Protein AF-A0A7S0E8J8-F1 (afdb_monomer)

Solvent-accessible surface area (backbone atoms only — not comparable to full-atom values): 6519 Å² total; per-residue (Å²): 135,68,70,63,62,60,52,51,50,53,52,51,25,52,54,52,34,53,52,46,50,50,52,49,52,50,50,60,73,47,42,82,41,72,67,36,53,74,67,36,57,70,44,53,49,40,24,47,51,13,49,38,48,47,43,53,44,64,60,58,66,65,68,83,94,43,74,68,44,55,54,50,39,52,53,50,44,53,51,14,51,46,36,32,48,47,43,52,53,55,51,50,51,54,49,44,46,67,75,72,32,81,88,46,61,80,56,83,62,81,69,77,89,70,88,120

Structure (mmCIF, N/CA/C/O backbone):
data_AF-A0A7S0E8J8-F1
#
_entry.id   AF-A0A7S0E8J8-F1
#
loop_
_atom_site.group_PDB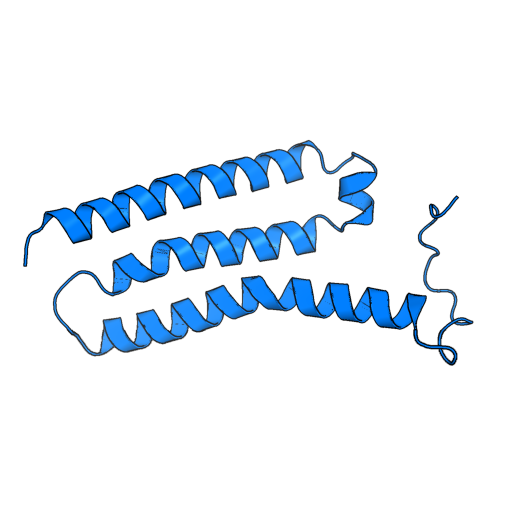
_atom_site.id
_atom_site.type_symbol
_atom_site.label_atom_id
_atom_site.label_alt_id
_atom_site.label_comp_id
_atom_site.label_asym_id
_atom_site.label_entity_id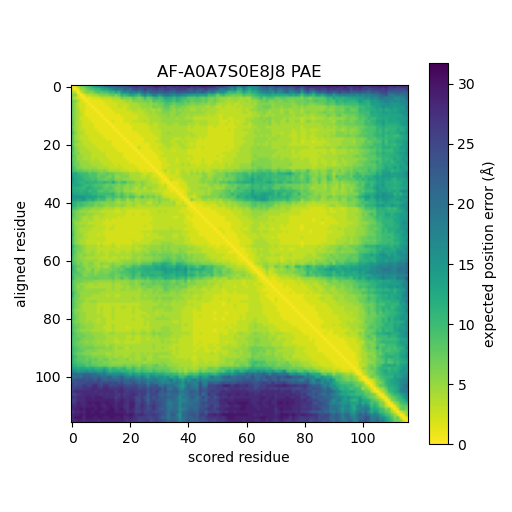
_atom_site.label_seq_id
_atom_site.pdbx_PDB_ins_code
_atom_site.Cartn_x
_atom_site.Cartn_y
_atom_site.Cartn_z
_atom_site.occupancy
_atom_site.B_iso_or_equiv
_atom_site.auth_seq_id
_atom_site.auth_comp_id
_atom_site.auth_asym_id
_atom_site.auth_atom_id
_atom_site.pdbx_PDB_model_num
ATOM 1 N N . LEU A 1 1 ? 5.608 -4.218 -29.702 1.00 52.44 1 LEU A N 1
ATOM 2 C CA . LEU A 1 1 ? 4.988 -4.213 -28.359 1.00 52.44 1 LEU A CA 1
ATOM 3 C C . LEU A 1 1 ? 4.948 -2.755 -27.931 1.00 52.44 1 LEU A C 1
ATOM 5 O O . LEU A 1 1 ? 5.962 -2.230 -27.493 1.00 52.44 1 LEU A O 1
ATOM 9 N N . ASP A 1 2 ? 3.848 -2.075 -28.231 1.00 59.84 2 ASP A N 1
ATOM 10 C CA . ASP A 1 2 ? 3.816 -0.611 -28.299 1.00 59.84 2 ASP A CA 1
ATOM 11 C C . ASP A 1 2 ? 4.041 0.036 -26.935 1.00 59.84 2 ASP A C 1
ATOM 13 O O . ASP A 1 2 ? 3.417 -0.344 -25.953 1.00 59.84 2 ASP A O 1
ATOM 17 N N . SER A 1 3 ? 4.898 1.052 -26.865 1.00 70.62 3 SER A N 1
ATOM 18 C CA . SER A 1 3 ? 5.238 1.791 -25.637 1.00 70.62 3 SER A CA 1
ATOM 19 C C . SER A 1 3 ? 4.012 2.296 -24.852 1.00 70.62 3 SER A C 1
ATOM 21 O O . SER A 1 3 ? 4.090 2.528 -23.647 1.00 70.62 3 SER A O 1
ATOM 23 N N . SER A 1 4 ? 2.864 2.423 -25.520 1.00 80.38 4 SER A N 1
ATOM 24 C CA . SER A 1 4 ? 1.583 2.884 -24.985 1.00 80.38 4 SER A CA 1
ATOM 25 C C . SER A 1 4 ? 1.077 2.084 -23.780 1.00 80.38 4 SER A C 1
ATOM 27 O O . SER A 1 4 ? 0.573 2.681 -22.832 1.00 80.38 4 SER A O 1
ATOM 29 N N . TRP A 1 5 ? 1.219 0.750 -23.758 1.00 83.38 5 TRP A N 1
ATOM 30 C CA . TRP A 1 5 ? 0.701 -0.048 -22.631 1.00 83.38 5 TRP A CA 1
ATOM 31 C C . TRP A 1 5 ? 1.497 0.205 -21.343 1.00 83.38 5 TRP A C 1
ATOM 33 O O . TRP A 1 5 ? 0.915 0.292 -20.263 1.00 83.38 5 TRP A O 1
ATOM 43 N N . ALA A 1 6 ? 2.815 0.382 -21.462 1.00 83.38 6 ALA A N 1
ATOM 44 C CA . ALA A 1 6 ? 3.693 0.666 -20.334 1.00 83.38 6 ALA A CA 1
ATOM 45 C C . ALA A 1 6 ? 3.401 2.052 -19.747 1.00 83.38 6 ALA A C 1
ATOM 47 O O . ALA A 1 6 ? 3.282 2.197 -18.532 1.00 83.38 6 ALA A O 1
ATOM 48 N N . VAL A 1 7 ? 3.215 3.055 -20.611 1.00 86.00 7 VAL A N 1
ATOM 49 C CA . VAL A 1 7 ? 2.839 4.412 -20.190 1.00 86.00 7 VAL A CA 1
ATOM 50 C C . VAL A 1 7 ? 1.486 4.400 -19.474 1.00 86.00 7 VAL A C 1
ATOM 52 O O . VAL A 1 7 ? 1.374 4.958 -18.385 1.00 86.00 7 VAL A O 1
ATOM 55 N N . ASN A 1 8 ? 0.487 3.698 -20.016 1.00 88.94 8 ASN A N 1
ATOM 56 C CA . ASN A 1 8 ? -0.835 3.593 -19.393 1.00 88.94 8 ASN A CA 1
ATOM 57 C C . ASN A 1 8 ? -0.779 2.950 -17.999 1.00 88.94 8 ASN A C 1
ATOM 59 O O . ASN A 1 8 ? -1.461 3.419 -17.089 1.00 88.94 8 ASN A O 1
ATOM 63 N N . LEU A 1 9 ? 0.052 1.921 -17.804 1.00 87.44 9 LEU A N 1
ATOM 64 C CA . LEU A 1 9 ? 0.241 1.294 -16.491 1.00 87.44 9 LEU A CA 1
ATOM 65 C C . LEU A 1 9 ? 0.862 2.252 -15.472 1.00 87.44 9 LEU A C 1
ATOM 67 O O . LEU A 1 9 ? 0.395 2.315 -14.336 1.00 87.44 9 LEU A O 1
ATOM 71 N N . VAL A 1 10 ? 1.888 3.009 -15.869 1.00 88.75 10 VAL A N 1
ATOM 72 C CA . VAL A 1 10 ? 2.539 3.983 -14.979 1.00 88.75 10 VAL A CA 1
ATOM 73 C C . VAL A 1 10 ? 1.569 5.099 -14.599 1.00 88.75 10 VAL A C 1
ATOM 75 O O . VAL A 1 10 ? 1.476 5.457 -13.426 1.00 88.75 10 VAL A O 1
ATOM 78 N N . VAL A 1 11 ? 0.807 5.614 -15.568 1.00 90.94 11 VAL A N 1
ATOM 79 C CA . VAL A 1 11 ? -0.197 6.659 -15.326 1.00 90.94 11 VAL A CA 1
ATOM 80 C C . VAL A 1 11 ? -1.302 6.144 -14.403 1.00 90.94 11 VAL A C 1
ATOM 82 O O . VAL A 1 11 ? -1.615 6.798 -13.410 1.00 90.94 11 VAL A O 1
ATOM 85 N N . ALA A 1 12 ? -1.853 4.956 -14.666 1.00 90.75 12 ALA A N 1
ATOM 86 C CA . ALA A 1 12 ? -2.879 4.357 -13.816 1.00 90.75 12 ALA A CA 1
ATOM 87 C C . ALA A 1 12 ? -2.372 4.128 -12.381 1.00 90.75 12 ALA A C 1
ATOM 89 O O . ALA A 1 12 ? -3.054 4.494 -11.423 1.00 90.75 12 ALA A O 1
ATOM 90 N N . GLY A 1 13 ? -1.154 3.597 -12.225 1.00 91.00 13 GLY A N 1
ATOM 91 C CA . GLY A 1 13 ? -0.514 3.411 -10.921 1.00 91.00 13 GLY A CA 1
ATOM 92 C C . GLY A 1 13 ? -0.328 4.728 -10.163 1.00 91.00 13 GLY A C 1
ATOM 93 O O . GLY A 1 13 ? -0.668 4.812 -8.985 1.00 91.00 13 GLY A O 1
ATOM 94 N N . ALA A 1 14 ? 0.125 5.789 -10.839 1.00 90.69 14 ALA A N 1
ATOM 95 C CA . ALA A 1 14 ? 0.302 7.108 -10.230 1.00 90.69 14 ALA A CA 1
ATOM 96 C C . ALA A 1 14 ? -1.031 7.740 -9.783 1.00 90.69 14 ALA A C 1
ATOM 98 O O . ALA A 1 14 ? -1.116 8.329 -8.701 1.00 90.69 14 ALA A O 1
ATOM 99 N N . VAL A 1 15 ? -2.096 7.588 -10.576 1.00 94.38 15 VAL A N 1
ATOM 100 C CA . VAL A 1 15 ? -3.437 8.089 -10.230 1.00 94.38 15 VAL A CA 1
ATOM 101 C C . VAL A 1 15 ? -4.006 7.340 -9.019 1.00 94.38 15 VAL A C 1
ATOM 103 O O . VAL A 1 15 ? -4.536 7.954 -8.093 1.00 94.38 15 VAL A O 1
ATOM 106 N N . LEU A 1 16 ? -3.847 6.016 -8.969 1.00 93.69 16 LEU A N 1
ATOM 107 C CA . LEU A 1 16 ? -4.294 5.215 -7.827 1.00 93.69 16 LEU A CA 1
ATOM 108 C C . LEU A 1 16 ? -3.498 5.535 -6.556 1.00 93.69 16 LEU A C 1
ATOM 110 O O . LEU A 1 16 ? -4.094 5.748 -5.496 1.00 93.69 16 LEU A O 1
ATOM 114 N N . ALA A 1 17 ? -2.174 5.654 -6.668 1.00 93.19 17 ALA A N 1
ATOM 115 C CA . ALA A 1 17 ? -1.310 5.996 -5.546 1.00 93.19 17 ALA A CA 1
ATOM 116 C C . ALA A 1 17 ? -1.648 7.383 -4.976 1.00 93.19 17 ALA A C 1
ATOM 118 O O . ALA A 1 17 ? -1.769 7.533 -3.760 1.00 93.19 17 ALA A O 1
ATOM 119 N N . THR A 1 18 ? -1.880 8.390 -5.827 1.00 93.94 18 THR A N 1
ATOM 120 C CA . THR A 1 18 ? -2.266 9.741 -5.374 1.00 93.94 18 THR A CA 1
ATOM 121 C C . THR A 1 18 ? -3.635 9.753 -4.693 1.00 93.94 18 THR A C 1
ATOM 123 O O . THR A 1 18 ? -3.783 10.369 -3.635 1.00 93.94 18 THR A O 1
ATOM 126 N N . CYS A 1 19 ? -4.613 9.004 -5.210 1.00 95.69 19 CYS A N 1
ATOM 127 C CA . CYS A 1 19 ? -5.913 8.834 -4.560 1.00 95.69 19 CYS A CA 1
ATOM 128 C C . CYS A 1 19 ? -5.780 8.189 -3.165 1.00 95.69 19 CYS A C 1
ATOM 130 O O . CYS A 1 19 ? -6.339 8.688 -2.184 1.00 95.69 19 CYS A O 1
ATOM 132 N N . LYS A 1 20 ? -4.970 7.129 -3.038 1.00 94.50 20 LYS A N 1
ATOM 133 C CA . LYS A 1 20 ? -4.695 6.455 -1.756 1.00 94.50 20 LYS A CA 1
ATOM 134 C C . LYS A 1 20 ? -3.959 7.351 -0.760 1.00 94.50 20 LYS A C 1
ATOM 136 O O . LYS A 1 20 ? -4.291 7.332 0.424 1.00 94.50 20 LYS A O 1
ATOM 141 N N . VAL A 1 21 ? -3.010 8.172 -1.214 1.00 94.81 21 VAL A N 1
ATOM 142 C CA . VAL A 1 21 ? -2.355 9.184 -0.366 1.00 94.81 21 VAL A CA 1
ATOM 143 C C . VAL A 1 21 ? -3.377 10.204 0.137 1.00 94.81 21 VAL A C 1
ATOM 145 O O . VAL A 1 21 ? -3.384 10.517 1.327 1.00 94.81 21 VAL A O 1
ATOM 148 N N . GLY A 1 22 ? -4.296 10.659 -0.720 1.00 94.44 22 GLY A N 1
ATOM 149 C CA . GLY A 1 22 ? -5.406 11.526 -0.317 1.00 94.44 22 GLY A CA 1
ATOM 150 C C . GLY A 1 22 ? -6.283 10.894 0.769 1.00 94.44 22 GLY A C 1
ATOM 151 O O . GLY A 1 22 ? -6.569 11.532 1.783 1.00 94.44 22 GLY A O 1
ATOM 152 N N . LEU A 1 23 ? -6.637 9.614 0.616 1.00 92.56 23 LEU A N 1
ATOM 153 C CA . LEU A 1 23 ? -7.378 8.855 1.631 1.00 92.56 23 LEU A CA 1
ATOM 154 C C . LEU A 1 23 ? -6.601 8.723 2.947 1.00 92.56 23 LEU A C 1
ATOM 156 O O . LEU A 1 23 ? -7.193 8.851 4.020 1.00 92.56 23 LEU A O 1
ATOM 160 N N . LEU A 1 24 ? -5.285 8.508 2.884 1.00 92.88 24 LEU A N 1
ATOM 161 C CA . LEU A 1 24 ? -4.431 8.431 4.067 1.00 92.88 24 LEU A CA 1
ATOM 162 C C . LEU A 1 24 ? -4.411 9.764 4.823 1.00 92.88 24 LEU A C 1
ATOM 164 O O . LEU A 1 24 ? -4.630 9.791 6.034 1.00 92.88 24 LEU A O 1
ATOM 168 N N . VAL A 1 25 ? -4.203 10.874 4.110 1.00 93.50 25 VAL A N 1
ATOM 169 C CA . VAL A 1 25 ? -4.233 12.225 4.690 1.00 93.50 25 VAL A CA 1
ATOM 170 C C . VAL A 1 25 ? -5.603 12.502 5.302 1.00 93.50 25 VAL A C 1
ATOM 172 O O . VAL A 1 25 ? -5.686 12.927 6.455 1.00 93.50 25 VAL A O 1
ATOM 175 N N . HIS A 1 26 ? -6.681 12.188 4.583 1.00 92.38 26 HIS A N 1
ATOM 176 C CA . HIS A 1 26 ? -8.042 12.358 5.079 1.00 92.38 26 HIS A CA 1
ATOM 177 C C . HIS A 1 26 ? -8.290 11.565 6.372 1.00 92.38 26 HIS A C 1
ATOM 179 O O . HIS A 1 26 ? -8.843 12.112 7.331 1.00 92.38 26 HIS A O 1
ATOM 185 N N . ALA A 1 27 ? -7.839 10.307 6.431 1.00 89.06 27 ALA A N 1
ATOM 186 C CA . ALA A 1 27 ? -7.953 9.453 7.612 1.00 89.06 27 ALA A CA 1
ATOM 187 C C . ALA A 1 27 ? -7.143 9.987 8.808 1.00 89.06 27 ALA A C 1
ATOM 189 O O . ALA A 1 27 ? -7.593 9.887 9.951 1.00 89.06 27 ALA A O 1
ATOM 190 N N . ILE A 1 28 ? -5.973 10.588 8.564 1.00 89.44 28 ILE A N 1
ATOM 191 C CA . ILE A 1 28 ? -5.137 11.189 9.612 1.00 89.44 28 ILE A CA 1
ATOM 192 C C . ILE A 1 28 ? -5.758 12.490 10.138 1.00 89.44 28 ILE A C 1
ATOM 194 O O . ILE A 1 28 ? -5.803 12.691 11.353 1.00 89.44 28 ILE A O 1
ATOM 198 N N . VAL A 1 29 ? -6.273 13.355 9.260 1.00 92.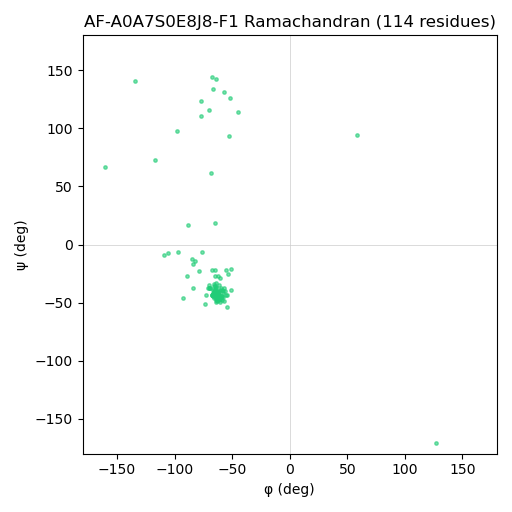44 29 VAL A N 1
ATOM 199 C CA . VAL A 1 29 ? -6.929 14.616 9.651 1.00 92.44 29 VAL A CA 1
ATOM 200 C C . VAL A 1 29 ? -8.195 14.333 10.464 1.00 92.44 29 VAL A C 1
ATOM 202 O O . VAL A 1 29 ? -8.376 14.878 11.554 1.00 92.44 29 VAL A O 1
ATOM 205 N N . HIS A 1 30 ? -9.024 13.395 10.003 1.00 91.38 30 HIS A N 1
ATOM 206 C CA . HIS A 1 30 ? -10.279 13.023 10.659 1.00 91.38 30 HIS A CA 1
ATOM 207 C C . HIS A 1 30 ? -10.119 11.922 11.715 1.00 91.38 30 HIS A C 1
ATOM 209 O O . HIS A 1 30 ? -11.113 11.357 12.174 1.00 91.38 30 HIS A O 1
ATOM 215 N N . ARG A 1 31 ? -8.892 11.654 12.188 1.00 84.31 31 ARG A N 1
ATOM 216 C CA . ARG A 1 31 ? -8.598 10.608 13.189 1.00 84.31 31 ARG A CA 1
ATOM 217 C C . ARG A 1 31 ? -9.399 10.725 14.489 1.00 84.31 31 ARG A C 1
ATOM 219 O O . ARG A 1 31 ? -9.516 9.753 15.228 1.00 84.31 31 ARG A O 1
ATOM 226 N N . LYS A 1 32 ? -9.905 11.925 14.799 1.00 85.06 32 LYS A N 1
ATOM 227 C CA . LYS A 1 32 ? -10.711 12.209 15.995 1.00 85.06 32 LYS A CA 1
ATOM 228 C C . LYS A 1 32 ? -12.189 11.850 15.830 1.00 85.06 32 LYS A C 1
ATOM 230 O O . LYS A 1 32 ? -12.891 11.791 16.833 1.00 85.06 32 LYS A O 1
ATOM 235 N 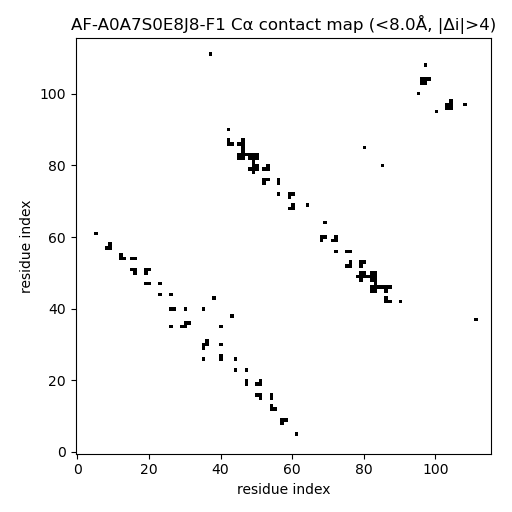N . ALA A 1 33 ? -12.671 11.614 14.608 1.00 85.94 33 ALA A N 1
ATOM 236 C CA . ALA A 1 33 ? -14.063 11.241 14.410 1.00 85.94 33 ALA A CA 1
ATOM 237 C C . ALA A 1 33 ? -14.322 9.842 15.004 1.00 85.94 33 ALA A C 1
ATOM 239 O O . ALA A 1 33 ? -13.467 8.953 14.893 1.00 85.94 33 ALA A O 1
ATOM 240 N N . PRO A 1 34 ? -15.507 9.605 15.594 1.00 79.81 34 PRO A N 1
ATOM 241 C CA . PRO A 1 34 ? -15.802 8.367 16.315 1.00 79.81 34 PRO A CA 1
ATOM 242 C C . PRO A 1 34 ? -15.695 7.124 15.422 1.00 79.81 34 PRO A C 1
ATOM 244 O O . PRO A 1 34 ? -15.336 6.050 15.898 1.00 79.81 34 PRO A O 1
ATOM 247 N N . ILE A 1 35 ? -15.948 7.265 14.118 1.00 81.44 35 ILE A N 1
ATOM 248 C CA . ILE A 1 35 ? -15.817 6.184 13.132 1.00 81.44 35 ILE A CA 1
ATOM 249 C C . ILE A 1 35 ? -14.353 5.728 13.01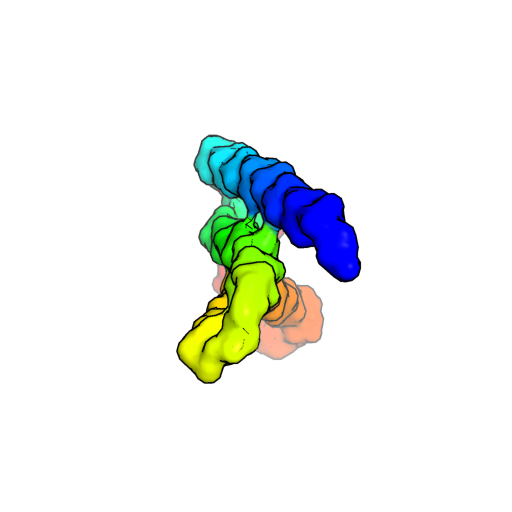5 1.00 81.44 35 ILE A C 1
ATOM 251 O O . ILE A 1 35 ? -14.063 4.537 13.133 1.00 81.44 35 ILE A O 1
ATOM 255 N N . TYR A 1 36 ? -13.418 6.668 12.848 1.00 80.62 36 TYR A N 1
ATOM 256 C CA . TYR A 1 36 ? -11.991 6.375 12.672 1.00 80.62 36 TYR A CA 1
ATOM 257 C C . TYR A 1 36 ? -11.336 5.847 13.952 1.00 80.62 36 TYR A C 1
ATOM 259 O O . TYR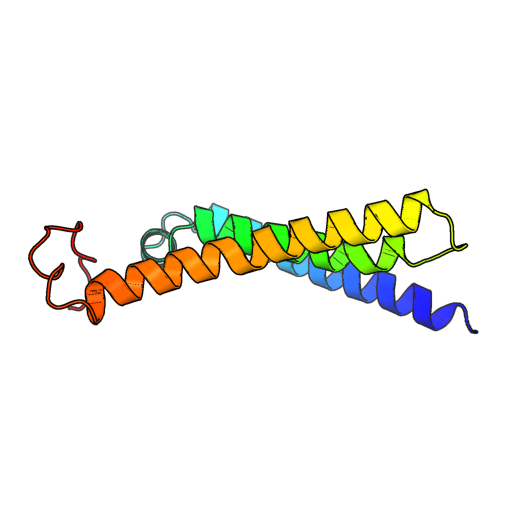 A 1 36 ? -10.491 4.952 13.889 1.00 80.62 36 TYR A O 1
ATOM 267 N N . GLN A 1 37 ? -11.765 6.332 15.121 1.00 79.12 37 GLN A N 1
ATOM 268 C CA . GLN A 1 37 ? -11.295 5.804 16.403 1.00 79.12 37 GLN A CA 1
ATOM 269 C C . GLN A 1 37 ? -11.718 4.345 16.613 1.00 79.12 37 GLN A C 1
ATOM 271 O O . GLN A 1 37 ? -10.888 3.519 16.991 1.00 79.12 37 GLN A O 1
ATOM 276 N N . LYS A 1 38 ? -12.974 3.997 16.297 1.00 73.19 38 LYS A N 1
ATOM 277 C CA . LYS A 1 38 ? -13.468 2.609 16.382 1.00 73.19 38 LYS A CA 1
ATOM 278 C C . LYS A 1 38 ? -12.786 1.692 15.372 1.00 73.19 38 LYS A C 1
ATOM 280 O O . LYS A 1 38 ? -12.468 0.549 15.686 1.00 73.19 38 LYS A O 1
ATOM 285 N N . ALA A 1 39 ? -12.552 2.190 14.161 1.00 71.88 39 ALA A N 1
ATOM 286 C CA . ALA A 1 39 ? -11.964 1.408 13.082 1.00 71.88 39 ALA A CA 1
ATOM 287 C C . ALA A 1 39 ? -10.447 1.189 13.221 1.00 71.88 39 ALA A C 1
ATOM 289 O O . ALA A 1 39 ? -9.911 0.400 12.437 1.00 71.88 39 ALA A O 1
ATOM 290 N N . GLN A 1 40 ? -9.810 1.828 14.216 1.00 81.94 40 GLN A N 1
ATOM 291 C CA . GLN A 1 40 ? -8.371 1.849 14.490 1.00 81.94 40 GLN A CA 1
ATOM 292 C C . GLN A 1 40 ? -7.561 2.389 13.308 1.00 81.94 40 GLN A C 1
ATOM 294 O O . GLN A 1 40 ? -7.159 1.650 12.408 1.00 81.94 40 GLN A O 1
ATOM 299 N N . VAL A 1 41 ? -7.274 3.692 13.355 1.00 82.88 41 VAL A N 1
ATOM 300 C CA . VAL A 1 41 ? -6.555 4.425 12.299 1.00 82.88 41 VAL A CA 1
ATOM 301 C C . VAL A 1 41 ? -5.247 3.741 11.894 1.00 82.88 41 VAL A C 1
ATOM 303 O O . VAL A 1 41 ? -4.977 3.642 10.705 1.00 82.88 41 VAL A O 1
ATOM 306 N N . SER A 1 42 ? -4.485 3.175 12.836 1.00 85.19 42 SER A N 1
ATOM 307 C CA . SER A 1 42 ? -3.224 2.486 12.530 1.00 85.19 42 SER A CA 1
ATOM 308 C C . SER A 1 42 ? -3.391 1.318 11.549 1.00 85.19 42 SER A C 1
ATOM 310 O O . SER A 1 42 ? -2.587 1.181 10.632 1.00 85.19 42 SER A O 1
ATOM 312 N N . PHE A 1 43 ? -4.445 0.501 11.683 1.00 88.62 43 PHE A N 1
ATOM 313 C CA . PHE A 1 43 ? -4.681 -0.628 10.771 1.00 88.62 43 PHE A CA 1
ATOM 314 C C . PHE A 1 43 ? -5.086 -0.162 9.369 1.00 88.62 43 PHE A C 1
ATOM 316 O O . PHE A 1 43 ? -4.648 -0.743 8.375 1.00 88.62 43 PHE A O 1
ATOM 323 N N . ILE A 1 44 ? -5.876 0.912 9.286 1.00 89.75 44 ILE A N 1
ATOM 324 C CA . ILE A 1 44 ? -6.231 1.545 8.010 1.00 89.75 44 ILE A 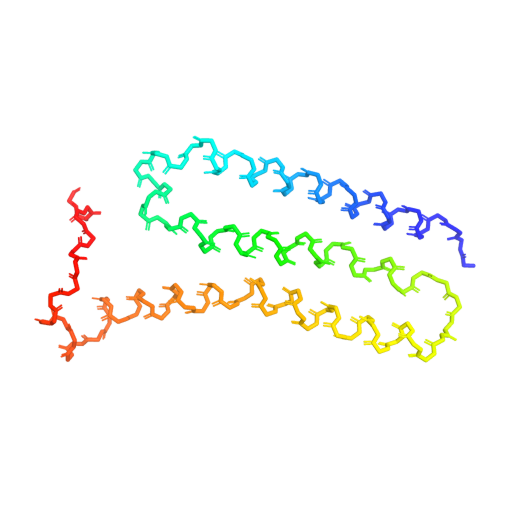CA 1
ATOM 325 C C . ILE A 1 44 ? -4.971 2.100 7.339 1.00 89.75 44 ILE A C 1
ATOM 327 O O . ILE A 1 44 ? -4.749 1.837 6.161 1.00 89.75 44 ILE A O 1
ATOM 331 N N . SER A 1 45 ? -4.108 2.789 8.090 1.00 90.50 45 SER A N 1
ATOM 332 C CA . SER A 1 45 ? -2.860 3.344 7.562 1.00 90.50 45 SER A CA 1
ATOM 333 C C . SER A 1 45 ? -1.936 2.268 6.990 1.00 90.50 45 SER A C 1
ATOM 335 O O . SER A 1 45 ? -1.437 2.441 5.883 1.00 90.50 45 SER A O 1
ATOM 337 N N . PHE A 1 46 ? -1.746 1.136 7.681 1.00 92.62 46 PHE A N 1
ATOM 338 C CA . PHE A 1 46 ? -0.934 0.026 7.160 1.00 92.62 46 PHE A CA 1
ATOM 339 C C . PHE A 1 46 ? -1.518 -0.588 5.884 1.00 92.62 46 PHE A C 1
ATOM 341 O O . PHE A 1 46 ? -0.779 -0.839 4.935 1.00 92.62 46 PHE A O 1
ATOM 348 N N . THR A 1 47 ? -2.841 -0.752 5.834 1.00 93.31 47 THR A N 1
ATOM 349 C CA . THR A 1 47 ? -3.533 -1.281 4.650 1.00 93.31 47 THR A CA 1
ATOM 350 C C . THR A 1 47 ? -3.340 -0.358 3.445 1.00 93.31 47 THR A C 1
ATOM 352 O O . THR A 1 47 ? -3.009 -0.814 2.351 1.00 93.31 47 THR A O 1
ATOM 355 N N . ILE A 1 48 ? -3.513 0.954 3.646 1.00 93.69 48 ILE A N 1
ATOM 356 C CA . ILE A 1 48 ? -3.337 1.953 2.588 1.00 93.69 48 ILE A CA 1
ATOM 357 C C . ILE A 1 48 ? -1.873 2.007 2.135 1.00 93.69 48 ILE A C 1
ATOM 359 O O . ILE A 1 48 ? -1.621 2.049 0.934 1.00 93.69 48 ILE A O 1
ATOM 363 N N . LEU A 1 49 ? -0.911 1.936 3.061 1.00 93.75 49 LEU A N 1
ATOM 364 C CA . LEU A 1 49 ? 0.519 1.884 2.737 1.00 93.75 49 LEU A CA 1
ATOM 365 C C . LEU A 1 49 ? 0.876 0.655 1.894 1.00 93.75 49 LEU A C 1
ATOM 367 O O . LEU A 1 49 ? 1.523 0.804 0.859 1.00 93.75 49 LEU A O 1
ATOM 371 N N . GLY A 1 50 ? 0.406 -0.537 2.275 1.00 93.94 50 GLY A N 1
ATOM 372 C CA . GLY A 1 50 ? 0.580 -1.748 1.464 1.00 93.94 50 GLY A CA 1
ATOM 373 C C . GLY A 1 50 ? -0.050 -1.609 0.076 1.00 93.94 50 GLY A C 1
ATOM 374 O O . GLY A 1 50 ? 0.532 -2.030 -0.922 1.00 93.94 50 GLY A O 1
ATOM 375 N N . GLY A 1 51 ? -1.198 -0.932 -0.004 1.00 92.94 51 GLY A N 1
ATOM 376 C CA . GLY A 1 51 ? -1.875 -0.629 -1.261 1.00 92.94 51 GLY A CA 1
ATOM 377 C C . GLY A 1 51 ? -1.088 0.317 -2.162 1.00 92.94 51 GLY A C 1
ATOM 378 O O . GLY A 1 51 ? -1.066 0.089 -3.366 1.00 92.94 51 GLY A O 1
ATOM 379 N N . ILE A 1 52 ? -0.446 1.342 -1.601 1.00 93.81 52 ILE A N 1
ATOM 380 C CA . ILE A 1 52 ? 0.434 2.250 -2.348 1.00 93.81 52 ILE A CA 1
ATOM 381 C C . ILE A 1 52 ? 1.654 1.473 -2.850 1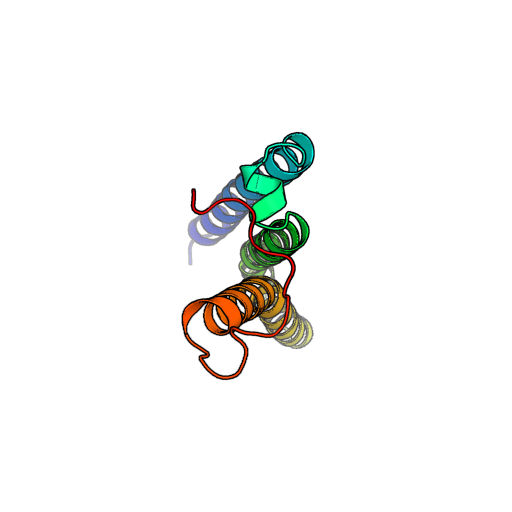.00 93.81 52 ILE A C 1
ATOM 383 O O . ILE A 1 52 ? 1.987 1.557 -4.025 1.00 93.81 52 ILE A O 1
ATOM 387 N N . MET A 1 53 ? 2.288 0.661 -1.998 1.00 93.69 53 MET A N 1
ATOM 388 C CA . MET A 1 53 ? 3.427 -0.168 -2.410 1.00 93.69 53 MET A CA 1
ATOM 389 C C . MET A 1 53 ? 3.066 -1.120 -3.559 1.00 93.69 53 MET A C 1
ATOM 391 O O . MET A 1 53 ? 3.858 -1.274 -4.488 1.00 93.69 53 MET A O 1
ATOM 395 N N . ALA A 1 54 ? 1.873 -1.719 -3.532 1.00 92.81 54 ALA A N 1
ATOM 396 C CA . ALA A 1 54 ? 1.396 -2.595 -4.598 1.00 92.81 54 ALA A CA 1
ATOM 397 C C . ALA A 1 54 ? 1.212 -1.856 -5.937 1.00 92.81 54 ALA A C 1
ATOM 399 O O . ALA A 1 54 ? 1.552 -2.416 -6.978 1.00 92.81 54 ALA A O 1
ATOM 400 N N . ASP A 1 55 ? 0.760 -0.596 -5.923 1.00 91.19 55 ASP A N 1
ATOM 401 C CA . ASP A 1 55 ? 0.592 0.207 -7.146 1.00 91.19 55 ASP A CA 1
ATOM 402 C C . ASP A 1 55 ? 1.930 0.498 -7.848 1.00 91.19 55 ASP A C 1
ATOM 404 O O . ASP A 1 55 ? 1.965 0.655 -9.068 1.00 91.19 55 ASP A O 1
ATOM 408 N N . PHE A 1 56 ? 3.044 0.52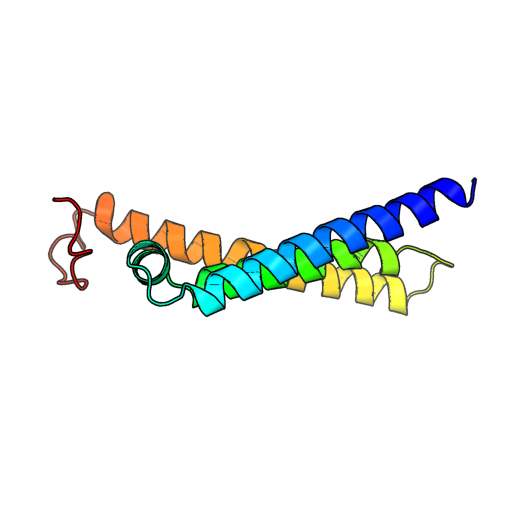9 -7.103 1.00 88.56 56 PHE A N 1
ATOM 409 C CA . PHE A 1 56 ? 4.393 0.704 -7.659 1.00 88.56 56 PHE A CA 1
ATOM 410 C C . PHE A 1 56 ? 5.040 -0.607 -8.138 1.00 88.56 56 PHE A C 1
ATOM 412 O O . PHE A 1 56 ? 6.043 -0.567 -8.852 1.00 88.56 56 PHE A O 1
ATOM 419 N N . ALA A 1 57 ? 4.483 -1.776 -7.803 1.00 89.19 57 ALA A N 1
ATOM 420 C CA . ALA A 1 57 ? 5.059 -3.067 -8.185 1.00 89.19 57 ALA A CA 1
ATOM 421 C C . ALA A 1 57 ? 5.212 -3.270 -9.713 1.00 89.19 57 ALA A C 1
ATOM 423 O O . ALA A 1 57 ? 6.252 -3.788 -10.129 1.00 89.19 57 ALA A O 1
ATOM 424 N N . PRO A 1 58 ? 4.270 -2.835 -10.580 1.00 86.31 58 PRO A N 1
ATOM 425 C CA . PRO A 1 58 ? 4.404 -2.978 -12.032 1.00 86.31 58 PRO A CA 1
ATOM 426 C C . PRO A 1 58 ? 5.603 -2.232 -12.626 1.00 86.31 58 PRO A C 1
ATOM 428 O O . PRO A 1 58 ? 6.152 -2.668 -13.634 1.00 86.31 58 PRO A O 1
ATOM 431 N N . ILE A 1 59 ? 6.062 -1.145 -11.996 1.00 86.31 59 ILE A N 1
ATOM 432 C CA . ILE A 1 59 ? 7.218 -0.371 -12.479 1.00 86.31 59 ILE A CA 1
ATOM 433 C C . ILE A 1 59 ? 8.491 -1.220 -12.449 1.00 86.31 59 ILE A C 1
ATOM 435 O O . ILE A 1 59 ? 9.330 -1.117 -13.339 1.00 86.31 59 ILE A O 1
ATOM 439 N N . LEU A 1 60 ? 8.611 -2.128 -11.480 1.00 85.62 60 LEU A N 1
ATOM 440 C CA . LEU A 1 60 ? 9.756 -3.030 -11.369 1.00 85.62 60 LEU A CA 1
ATOM 441 C C . LEU A 1 60 ? 9.817 -4.052 -12.513 1.00 85.62 60 LEU A C 1
ATOM 443 O O . LEU A 1 60 ? 10.902 -4.546 -12.834 1.00 85.62 60 LEU A O 1
ATOM 447 N N . LEU A 1 61 ? 8.685 -4.328 -13.168 1.00 84.75 61 LEU A N 1
ATOM 448 C CA . LEU A 1 61 ? 8.591 -5.190 -14.348 1.00 84.75 61 LEU A CA 1
ATOM 449 C C . LEU A 1 61 ? 8.902 -4.443 -15.656 1.00 84.75 61 LEU A C 1
ATOM 451 O O . LEU A 1 61 ? 9.230 -5.085 -16.651 1.00 84.75 61 LEU A O 1
ATOM 455 N N . LEU A 1 62 ? 8.880 -3.105 -15.670 1.00 84.25 62 LEU A N 1
ATOM 456 C CA . LEU A 1 62 ? 9.175 -2.312 -16.867 1.00 84.25 62 LEU A CA 1
ATOM 457 C C . LEU A 1 62 ? 10.684 -2.257 -17.140 1.00 84.25 62 LEU A C 1
ATOM 459 O O . LEU A 1 62 ? 11.447 -1.654 -16.392 1.00 84.25 62 LEU A O 1
ATOM 463 N N . GLY A 1 63 ? 11.128 -2.910 -18.217 1.00 82.44 63 GLY A N 1
ATOM 464 C CA . GLY A 1 63 ? 12.515 -2.878 -18.698 1.00 82.44 63 GLY A CA 1
ATOM 465 C C . GLY A 1 63 ? 13.132 -4.271 -18.889 1.00 82.44 63 GLY A C 1
ATOM 466 O O . GLY A 1 63 ? 12.429 -5.271 -18.761 1.00 82.44 63 GLY A O 1
ATOM 467 N N . PRO A 1 64 ? 14.448 -4.370 -19.150 1.00 83.25 64 PRO A N 1
ATOM 468 C CA . PRO A 1 64 ? 15.117 -5.641 -19.445 1.00 83.25 64 PRO A CA 1
ATOM 469 C C . PRO A 1 64 ? 15.080 -6.610 -18.258 1.00 83.25 64 PRO A C 1
ATOM 471 O O . PRO A 1 64 ? 15.205 -6.194 -17.105 1.00 83.25 64 PRO A O 1
ATOM 474 N N . VAL A 1 65 ? 14.922 -7.904 -18.529 1.00 85.62 65 VAL A N 1
ATOM 475 C CA . VAL A 1 65 ? 14.896 -8.936 -17.485 1.00 85.62 65 VAL A CA 1
ATOM 476 C C . VAL A 1 65 ? 16.297 -9.079 -16.891 1.00 85.62 65 VAL A C 1
ATOM 478 O O . VAL A 1 65 ? 17.238 -9.462 -17.579 1.00 85.62 65 VAL A O 1
ATOM 481 N N . VAL A 1 66 ? 16.434 -8.750 -15.608 1.00 90.62 66 VAL A N 1
ATOM 482 C CA . VAL A 1 66 ? 17.688 -8.844 -14.850 1.00 90.62 66 VAL A CA 1
ATOM 483 C C . VAL A 1 66 ? 17.408 -9.498 -13.501 1.00 90.62 66 VAL A C 1
ATOM 485 O O . VAL A 1 66 ? 16.384 -9.225 -12.871 1.00 90.62 66 VAL A O 1
ATOM 488 N N . THR A 1 67 ? 18.322 -10.353 -13.044 1.00 90.38 67 THR A N 1
ATOM 489 C CA . THR A 1 67 ? 18.158 -11.193 -11.842 1.00 90.38 67 THR A CA 1
ATOM 490 C C . THR A 1 67 ? 17.808 -10.383 -10.593 1.00 90.38 67 THR A C 1
ATOM 492 O O . THR A 1 67 ? 16.884 -10.734 -9.859 1.00 90.38 67 THR A O 1
ATOM 495 N N . TRP A 1 68 ? 18.475 -9.244 -10.389 1.00 89.06 68 TRP A N 1
ATOM 496 C CA . TRP A 1 68 ? 18.218 -8.377 -9.239 1.00 89.06 68 TRP A CA 1
ATOM 497 C C . TRP A 1 68 ? 16.813 -7.753 -9.263 1.00 89.06 68 TRP A C 1
ATOM 499 O O . TRP A 1 68 ? 16.183 -7.652 -8.212 1.00 89.06 68 TRP A O 1
ATOM 509 N N . ARG A 1 69 ? 16.272 -7.397 -10.441 1.00 87.38 69 ARG A N 1
ATOM 510 C CA . ARG A 1 69 ? 14.901 -6.860 -10.561 1.00 87.38 69 ARG A CA 1
ATOM 511 C C . ARG A 1 69 ? 13.855 -7.927 -10.303 1.00 87.38 69 ARG A C 1
ATOM 513 O O . ARG A 1 69 ? 12.858 -7.627 -9.660 1.00 87.38 69 ARG A O 1
ATOM 520 N N . CYS A 1 70 ? 14.087 -9.164 -10.740 1.00 88.12 70 CYS A N 1
ATOM 521 C CA . CYS A 1 70 ? 13.182 -10.278 -10.453 1.00 88.12 70 CYS A CA 1
ATOM 522 C C . CYS A 1 70 ? 13.072 -10.539 -8.944 1.00 88.12 70 CYS A C 1
ATOM 524 O O . CYS A 1 70 ? 11.968 -10.677 -8.419 1.00 88.12 70 CYS A O 1
ATOM 526 N N . HIS A 1 71 ? 14.206 -10.544 -8.236 1.00 91.50 71 HIS A N 1
ATOM 527 C CA . HIS A 1 71 ? 14.223 -10.735 -6.783 1.00 91.50 71 HIS A CA 1
ATOM 528 C C . HIS A 1 71 ? 13.569 -9.558 -6.054 1.00 91.50 71 HIS A C 1
ATOM 530 O O . HIS A 1 71 ? 12.803 -9.765 -5.115 1.00 91.50 71 HIS A O 1
ATOM 536 N N . LEU A 1 72 ? 13.842 -8.330 -6.504 1.00 90.69 72 LEU A N 1
ATOM 537 C CA . LEU A 1 72 ? 13.287 -7.120 -5.908 1.00 90.69 72 LEU A CA 1
ATOM 538 C C . LEU A 1 72 ? 11.780 -6.993 -6.157 1.00 90.69 72 LEU A C 1
ATOM 540 O O . LEU A 1 72 ? 11.052 -6.597 -5.258 1.00 90.69 72 LEU A O 1
ATOM 544 N N . PHE A 1 73 ? 11.291 -7.389 -7.331 1.00 91.50 73 PHE A N 1
ATOM 545 C CA . PHE A 1 73 ? 9.859 -7.467 -7.612 1.00 91.50 73 PHE A CA 1
ATOM 546 C C . PHE A 1 73 ? 9.154 -8.450 -6.672 1.00 91.50 73 PHE A C 1
ATOM 548 O O . PHE A 1 73 ? 8.156 -8.090 -6.048 1.00 91.50 73 PHE A O 1
ATOM 555 N N . ALA A 1 74 ? 9.691 -9.665 -6.529 1.00 91.94 74 ALA A N 1
ATOM 556 C CA . ALA A 1 74 ? 9.099 -10.685 -5.669 1.00 91.94 74 ALA A CA 1
ATOM 557 C C . ALA A 1 74 ? 9.079 -10.256 -4.192 1.00 91.94 74 ALA A C 1
ATOM 559 O O . ALA A 1 74 ? 8.045 -10.366 -3.532 1.00 91.94 74 ALA A O 1
ATOM 560 N N . SER A 1 75 ? 10.192 -9.725 -3.676 1.00 93.75 75 SER A N 1
ATOM 561 C CA . SER A 1 75 ? 10.270 -9.261 -2.287 1.00 93.75 75 SER A CA 1
ATOM 562 C C . SER A 1 75 ? 9.371 -8.050 -2.032 1.00 93.75 75 SER A C 1
ATOM 564 O O . SER A 1 75 ? 8.651 -8.022 -1.034 1.00 93.75 75 SER A O 1
ATOM 566 N N . TRP A 1 76 ? 9.341 -7.088 -2.957 1.00 94.62 76 TRP A N 1
ATOM 567 C CA . TRP A 1 76 ? 8.481 -5.911 -2.869 1.00 94.62 76 TRP A CA 1
ATOM 568 C C . TRP A 1 76 ? 7.001 -6.287 -2.839 1.00 94.62 76 TRP A C 1
ATOM 570 O O . TRP A 1 76 ? 6.252 -5.800 -1.991 1.00 94.62 76 TRP A O 1
ATOM 580 N N . LEU A 1 77 ? 6.586 -7.188 -3.732 1.00 93.75 77 LEU A N 1
ATOM 581 C CA . LEU A 1 77 ? 5.201 -7.631 -3.825 1.00 93.75 77 LEU A CA 1
ATOM 582 C C . LEU A 1 77 ? 4.780 -8.389 -2.565 1.00 93.75 77 LEU A C 1
ATOM 584 O O . LEU A 1 77 ? 3.726 -8.077 -2.018 1.00 93.75 77 LEU A O 1
ATOM 588 N N . LEU A 1 78 ? 5.624 -9.288 -2.044 1.00 95.19 78 LEU A N 1
ATOM 589 C CA . LEU A 1 78 ? 5.372 -9.999 -0.785 1.00 95.19 78 LEU A CA 1
ATOM 590 C C . LEU A 1 78 ? 5.150 -9.033 0.382 1.00 95.19 78 LEU A C 1
ATOM 592 O O . LEU A 1 78 ? 4.162 -9.164 1.114 1.00 95.19 78 LEU A O 1
ATOM 596 N N . ILE A 1 79 ? 6.028 -8.039 0.531 1.00 95.06 79 ILE A N 1
ATOM 597 C CA . ILE A 1 79 ? 5.920 -7.017 1.578 1.00 95.06 79 ILE A CA 1
ATOM 598 C C . ILE A 1 79 ? 4.624 -6.219 1.403 1.00 95.06 79 ILE A C 1
ATOM 600 O O . ILE A 1 79 ? 3.861 -6.085 2.361 1.00 95.06 79 ILE A O 1
ATOM 604 N N . ALA A 1 80 ? 4.323 -5.764 0.183 1.00 94.81 80 ALA A N 1
ATOM 605 C CA . ALA A 1 80 ? 3.109 -5.014 -0.121 1.00 94.81 80 ALA A CA 1
ATOM 606 C C . ALA A 1 80 ? 1.839 -5.811 0.224 1.00 94.81 80 ALA A C 1
ATOM 608 O O . ALA A 1 80 ? 0.971 -5.303 0.934 1.00 94.81 80 ALA A O 1
ATOM 609 N N . THR A 1 81 ? 1.750 -7.081 -0.192 1.00 93.94 81 THR A N 1
ATOM 610 C CA . THR A 1 81 ? 0.614 -7.949 0.158 1.00 93.94 81 THR A CA 1
ATOM 611 C C . THR A 1 81 ? 0.517 -8.220 1.653 1.00 93.94 81 THR A C 1
ATOM 613 O O . THR A 1 81 ? -0.587 -8.242 2.191 1.00 93.94 81 THR A O 1
ATOM 616 N N . THR A 1 82 ? 1.640 -8.376 2.353 1.00 95.00 82 THR A N 1
ATOM 617 C CA . THR A 1 82 ? 1.631 -8.617 3.803 1.00 95.00 82 THR A CA 1
ATOM 618 C C . THR A 1 82 ? 1.119 -7.391 4.559 1.00 95.00 82 THR A C 1
ATOM 620 O O . THR A 1 82 ? 0.280 -7.520 5.449 1.00 95.00 82 THR A O 1
ATOM 623 N N . LEU A 1 83 ? 1.560 -6.190 4.172 1.00 94.19 83 LEU A N 1
ATOM 624 C CA . LEU A 1 83 ? 1.065 -4.923 4.719 1.00 94.19 83 LEU A CA 1
ATOM 625 C C . LEU A 1 83 ? -0.404 -4.664 4.379 1.00 94.19 83 LEU A C 1
ATOM 627 O O . LEU A 1 83 ? -1.123 -4.090 5.194 1.00 94.19 83 LEU A O 1
ATOM 631 N N . LEU A 1 84 ? -0.851 -5.096 3.200 1.00 93.75 84 LEU A N 1
ATOM 632 C CA . LEU A 1 84 ? -2.231 -4.932 2.766 1.00 93.75 84 LEU A CA 1
ATOM 633 C C . LEU A 1 84 ? -3.172 -5.888 3.510 1.00 93.75 84 LEU A C 1
ATOM 635 O O . LEU A 1 84 ? -4.155 -5.440 4.085 1.00 93.75 84 LEU A O 1
ATOM 639 N N . TYR A 1 85 ? -2.873 -7.187 3.553 1.00 93.56 85 TYR A N 1
ATOM 640 C CA . TYR A 1 85 ? -3.776 -8.192 4.128 1.00 93.56 85 TYR A CA 1
ATOM 641 C C . TYR A 1 85 ? -3.580 -8.429 5.630 1.00 93.56 85 TYR A C 1
ATOM 643 O O . TYR A 1 85 ? -4.538 -8.781 6.319 1.00 93.56 85 TYR A O 1
ATOM 651 N N . GLY A 1 86 ? -2.382 -8.211 6.174 1.00 93.06 86 GLY A N 1
ATOM 652 C CA . GLY A 1 86 ? -2.077 -8.456 7.589 1.00 93.06 86 GLY A CA 1
ATOM 653 C C . GLY A 1 86 ? -3.023 -7.726 8.557 1.00 93.06 86 GLY A C 1
ATOM 654 O O . GLY A 1 86 ? -3.663 -8.378 9.388 1.00 93.06 86 GLY A O 1
ATOM 655 N N . PRO A 1 87 ? -3.196 -6.395 8.433 1.00 92.19 87 PRO A N 1
ATOM 656 C CA . PRO A 1 87 ? -4.151 -5.631 9.236 1.00 92.19 87 PRO A CA 1
ATOM 657 C C . PRO A 1 87 ? -5.596 -6.133 9.120 1.00 92.19 87 PRO A C 1
ATOM 659 O O . PRO A 1 87 ? -6.325 -6.145 10.114 1.00 92.19 87 PRO A O 1
ATOM 662 N N . LEU A 1 88 ? -6.012 -6.565 7.923 1.00 89.88 88 LEU A N 1
ATOM 663 C CA . LEU A 1 88 ? -7.361 -7.078 7.674 1.00 89.88 88 LEU A CA 1
ATOM 664 C C . LEU A 1 88 ? -7.606 -8.391 8.417 1.00 89.88 88 LEU A C 1
ATOM 666 O O . LEU A 1 88 ? -8.653 -8.548 9.049 1.00 89.88 88 LEU A O 1
ATOM 670 N N . VAL A 1 89 ? -6.641 -9.310 8.379 1.00 92.25 89 VAL A N 1
ATOM 671 C CA . VAL A 1 89 ? -6.736 -10.596 9.082 1.00 92.25 89 VAL A CA 1
ATOM 672 C C . VAL A 1 89 ? -6.801 -10.370 10.590 1.00 92.25 89 VAL A C 1
ATOM 674 O O . VAL A 1 89 ? -7.684 -10.912 11.251 1.00 92.25 89 VAL A O 1
ATOM 677 N N . LEU A 1 90 ? -5.943 -9.503 11.140 1.00 90.25 90 LEU A N 1
ATOM 678 C CA . LEU A 1 90 ? -5.951 -9.181 12.572 1.00 90.25 90 LEU A CA 1
ATOM 679 C C . LEU A 1 90 ? -7.271 -8.544 13.019 1.00 90.25 90 LEU A C 1
ATOM 681 O O . LEU A 1 90 ? -7.801 -8.879 14.082 1.00 90.25 90 LEU A O 1
ATOM 685 N N . LYS A 1 91 ? -7.831 -7.647 12.203 1.00 86.69 91 LYS A N 1
ATOM 686 C CA . LYS A 1 91 ? -9.120 -7.013 12.488 1.00 86.69 91 LYS A CA 1
ATOM 687 C C . LYS A 1 91 ? -10.269 -8.018 12.426 1.00 86.69 91 LYS A C 1
ATOM 689 O O . LYS A 1 91 ? -11.102 -8.030 13.329 1.00 86.69 91 LYS A O 1
ATOM 694 N N . SER A 1 92 ? -10.275 -8.892 11.423 1.00 88.00 92 SER A N 1
ATOM 695 C CA . SER A 1 92 ? -11.280 -9.953 11.273 1.00 88.00 92 SER A CA 1
ATOM 696 C C . SER A 1 92 ? -11.213 -10.946 12.434 1.00 88.00 92 SER A C 1
ATOM 698 O O . SER A 1 92 ? -12.234 -11.276 13.031 1.00 88.00 92 SER A O 1
ATOM 700 N N . TYR A 1 93 ? -10.003 -11.331 12.843 1.00 87.94 93 TYR A N 1
ATOM 701 C CA . TYR A 1 93 ? -9.779 -12.181 14.008 1.00 87.94 93 TYR A CA 1
ATOM 702 C C . TYR A 1 93 ? -10.270 -11.527 15.306 1.00 87.94 93 TYR A C 1
ATOM 704 O O . TYR A 1 93 ? -10.900 -12.178 16.140 1.00 87.94 93 TYR A O 1
ATOM 712 N N . ARG A 1 94 ? -10.040 -10.218 15.482 1.00 83.94 94 ARG A N 1
ATOM 713 C CA . ARG A 1 94 ? -10.556 -9.481 16.642 1.00 83.94 94 ARG A CA 1
ATOM 714 C C . ARG A 1 94 ? -12.083 -9.493 16.690 1.00 83.94 94 ARG A C 1
ATOM 716 O O . ARG A 1 94 ? -12.630 -9.696 17.768 1.00 83.94 94 ARG A O 1
ATOM 723 N N . VAL A 1 95 ? -12.750 -9.292 15.554 1.00 84.25 95 VAL A N 1
ATOM 724 C CA . VAL A 1 95 ? -14.217 -9.351 15.469 1.00 84.25 95 VAL A CA 1
ATOM 725 C C . VAL A 1 95 ? -14.718 -10.753 15.808 1.00 84.25 95 VAL A C 1
ATOM 727 O O . VAL A 1 95 ? -15.579 -10.881 16.672 1.00 84.25 95 VAL A O 1
ATOM 730 N N . TRP A 1 96 ? -14.123 -11.796 15.223 1.00 85.06 96 TRP A N 1
ATOM 731 C CA . TRP A 1 96 ? -14.478 -13.188 15.513 1.00 85.06 96 TRP A CA 1
ATOM 732 C C . TRP A 1 96 ? -14.374 -13.523 17.009 1.00 85.06 96 TRP A C 1
ATOM 734 O O . TRP A 1 96 ? -15.286 -14.119 17.579 1.00 85.06 96 TRP A O 1
ATOM 744 N N . ARG A 1 97 ? -13.310 -13.071 17.689 1.00 81.38 97 ARG A N 1
ATOM 745 C CA . ARG A 1 97 ? -13.162 -13.275 19.142 1.00 81.38 97 ARG A CA 1
ATOM 746 C C . ARG A 1 97 ? -14.275 -12.624 19.967 1.00 81.38 97 ARG A C 1
ATOM 748 O O . ARG A 1 97 ? -14.633 -13.173 21.003 1.00 81.38 97 ARG A O 1
ATOM 755 N N . VAL A 1 98 ? -14.788 -11.471 19.536 1.00 75.44 98 VAL A N 1
ATOM 756 C CA . VAL A 1 98 ? -15.826 -10.716 20.261 1.00 75.44 98 VAL A CA 1
ATOM 757 C C . VAL A 1 98 ? -17.232 -11.241 19.955 1.00 75.44 98 VAL A C 1
ATOM 759 O O . VAL A 1 98 ? -18.070 -11.269 20.854 1.00 75.44 98 VAL A O 1
ATOM 762 N N . VAL A 1 99 ? -17.501 -11.641 18.709 1.00 76.94 99 VAL A N 1
ATOM 763 C CA . VAL A 1 99 ? -18.849 -12.005 18.239 1.00 76.94 99 VAL A CA 1
ATOM 764 C C . VAL A 1 99 ? -19.129 -13.505 18.379 1.00 76.94 99 VAL A C 1
ATOM 766 O O . VAL A 1 99 ? -20.172 -13.873 18.915 1.00 76.94 99 VAL A O 1
ATOM 769 N N . ASP A 1 100 ? -18.193 -14.365 17.969 1.00 71.31 100 ASP A N 1
ATOM 770 C CA . ASP A 1 100 ? -18.466 -15.791 17.727 1.00 71.31 100 ASP A CA 1
ATOM 771 C C . ASP A 1 100 ? -17.847 -16.741 18.759 1.00 71.31 100 ASP A C 1
ATOM 773 O O . ASP A 1 100 ? -18.136 -17.937 18.738 1.00 71.31 100 ASP A O 1
ATOM 777 N N . ASN A 1 101 ? -16.985 -16.263 19.665 1.00 69.31 101 ASN A N 1
ATOM 778 C CA . ASN A 1 101 ? -16.301 -17.136 20.621 1.00 69.31 101 ASN A CA 1
ATOM 779 C C . ASN A 1 101 ? -16.989 -17.153 22.006 1.00 69.31 101 ASN A C 1
ATOM 781 O O . ASN A 1 101 ? -16.709 -16.293 22.851 1.00 69.31 101 ASN A O 1
ATOM 785 N N . PRO A 1 102 ? -17.837 -18.159 22.313 1.00 64.69 102 PRO A N 1
ATOM 786 C CA . PRO A 1 102 ? -18.571 -18.225 23.579 1.00 64.69 102 PRO A CA 1
ATOM 787 C C . PRO A 1 102 ? -17.661 -18.399 24.805 1.00 64.69 102 PRO A C 1
ATOM 789 O O . PRO A 1 102 ? -18.065 -18.034 25.906 1.00 64.69 102 PRO A O 1
ATOM 792 N N . LYS A 1 103 ? -16.427 -18.907 24.638 1.00 63.31 103 LYS A N 1
ATOM 793 C CA . LYS A 1 103 ? -15.460 -19.089 25.738 1.00 63.31 103 LYS A CA 1
ATOM 794 C C . LYS A 1 103 ? -14.755 -17.789 26.145 1.00 63.31 103 LYS A C 1
ATOM 796 O O . LYS A 1 103 ? -14.282 -17.692 27.272 1.00 63.31 103 LYS A O 1
ATOM 801 N N . LEU A 1 104 ? -14.691 -16.797 25.253 1.00 56.84 104 LEU A N 1
ATOM 802 C CA . LEU A 1 104 ? -14.017 -15.509 25.485 1.00 56.84 104 LEU A CA 1
ATOM 803 C C . LEU A 1 104 ? -14.991 -14.345 25.721 1.00 56.84 104 LEU A C 1
ATOM 805 O O . LEU A 1 104 ? -14.556 -13.278 26.144 1.00 56.84 104 LEU A O 1
ATOM 809 N N . LYS A 1 105 ? -16.303 -14.560 25.547 1.00 54.62 105 LYS A N 1
ATOM 810 C CA . LYS A 1 105 ? -17.373 -13.566 25.766 1.00 54.62 105 LYS A CA 1
ATOM 811 C C . LYS A 1 105 ? -17.353 -12.906 27.159 1.00 54.62 105 LYS A C 1
ATOM 813 O O . LYS A 1 105 ? -17.836 -11.790 27.311 1.00 54.62 105 LYS A O 1
ATOM 818 N N . ASN A 1 106 ? -16.786 -13.586 28.161 1.00 52.97 106 ASN A N 1
ATOM 819 C CA . ASN A 1 106 ? -16.684 -13.112 29.548 1.00 52.97 106 ASN A CA 1
ATOM 820 C C . ASN A 1 106 ? -15.341 -12.456 29.900 1.00 52.97 106 ASN A C 1
ATOM 822 O O . ASN A 1 106 ? -15.199 -11.914 30.997 1.00 52.97 106 ASN A O 1
ATOM 826 N N . ILE A 1 107 ? -14.349 -12.482 29.004 1.00 56.09 107 ILE A N 1
ATOM 827 C CA . ILE A 1 107 ? -13.151 -11.667 29.194 1.00 56.09 107 ILE A CA 1
ATOM 828 C C . ILE A 1 107 ? -13.545 -10.245 28.823 1.00 56.09 107 ILE A C 1
ATOM 830 O O . ILE A 1 107 ? -14.053 -9.996 27.733 1.00 56.09 107 ILE A O 1
ATOM 834 N N . LYS A 1 108 ? -13.347 -9.319 29.763 1.00 48.22 108 LYS A N 1
ATOM 835 C CA . LYS A 1 108 ? -13.655 -7.889 29.651 1.00 48.22 108 LYS A CA 1
ATOM 836 C C . LYS A 1 108 ? -12.711 -7.226 28.637 1.00 48.22 108 LYS A C 1
ATOM 838 O O . LYS A 1 108 ? -11.915 -6.359 28.982 1.00 48.22 108 LYS A O 1
ATOM 843 N N . GLU A 1 109 ? -12.763 -7.656 27.381 1.00 54.47 109 GLU A N 1
ATOM 844 C CA . GLU A 1 109 ? -12.309 -6.867 26.244 1.00 54.47 109 GLU A CA 1
ATOM 845 C C . GLU A 1 109 ? -13.029 -5.520 26.393 1.00 54.47 109 GLU A C 1
ATOM 847 O O . GLU A 1 109 ? -14.245 -5.511 26.601 1.00 54.47 109 GLU A O 1
ATOM 852 N N . GLN A 1 110 ? -12.297 -4.394 26.392 1.00 51.00 110 GLN A N 1
ATOM 853 C CA . GLN A 1 110 ? -12.914 -3.067 26.482 1.00 51.00 110 GLN A CA 1
ATOM 854 C C . GLN A 1 110 ? -14.111 -3.042 25.526 1.00 51.00 110 GLN A C 1
ATOM 856 O O . GLN A 1 110 ? -13.894 -3.197 24.318 1.00 51.00 110 GLN A O 1
ATOM 861 N N . PRO A 1 111 ? -15.352 -2.924 26.035 1.00 46.69 111 PRO A N 1
ATOM 862 C CA . PRO A 1 111 ? -16.514 -3.058 25.188 1.00 46.69 111 PRO A CA 1
ATOM 863 C C . PRO A 1 111 ? -16.384 -2.022 24.081 1.00 46.69 111 PRO A C 1
ATOM 865 O O . PRO A 1 111 ? -16.100 -0.848 24.341 1.00 46.69 111 PRO A O 1
ATOM 868 N N . LEU A 1 112 ? -16.580 -2.468 22.841 1.00 53.59 112 LEU A N 1
ATOM 869 C CA . LEU A 1 112 ? -17.009 -1.594 21.760 1.00 53.59 112 LEU A CA 1
ATOM 870 C C . LEU A 1 112 ? -18.265 -0.889 22.282 1.00 53.59 112 LEU A C 1
ATOM 872 O O . LEU A 1 112 ? -19.357 -1.441 22.234 1.00 53.59 112 LEU A O 1
ATOM 876 N N . LYS A 1 113 ? -18.086 0.303 22.861 1.00 44.66 113 LYS A N 1
ATOM 877 C CA . LYS A 1 113 ? -19.080 1.080 23.623 1.00 44.66 113 LYS A CA 1
ATOM 878 C C . LYS A 1 113 ? -20.285 1.556 22.796 1.00 44.66 113 LYS A C 1
ATOM 880 O O . LYS A 1 113 ? -20.960 2.494 23.189 1.00 44.66 113 LYS A O 1
ATOM 885 N N . THR A 1 114 ? -20.544 0.964 21.638 1.00 49.75 114 THR A N 1
ATOM 886 C CA . THR A 1 114 ? -21.508 1.462 20.654 1.00 49.75 114 THR A CA 1
ATOM 887 C C . THR A 1 114 ? -21.926 0.343 19.702 1.00 49.75 114 THR A C 1
ATOM 889 O O . THR A 1 114 ? -21.570 0.355 18.525 1.00 49.75 114 THR A O 1
ATOM 892 N N . LEU A 1 115 ? -22.621 -0.649 20.241 1.00 45.12 115 LEU A N 1
ATOM 893 C CA . LEU A 1 115 ? -23.791 -1.228 19.585 1.00 45.12 115 LEU A CA 1
ATOM 894 C C . LEU A 1 115 ? -24.956 -0.944 20.539 1.00 45.12 115 LEU A C 1
ATOM 896 O O . LEU A 1 115 ? -25.370 -1.800 21.311 1.00 45.12 115 LEU A O 1
ATOM 900 N N . ALA A 1 116 ? -25.339 0.327 20.576 1.00 37.81 116 ALA A N 1
ATOM 901 C CA . ALA A 1 116 ? -26.561 0.859 21.155 1.00 37.81 116 ALA A CA 1
ATOM 902 C C . ALA A 1 116 ? -27.010 1.973 20.210 1.00 37.81 116 ALA A C 1
ATOM 904 O O . ALA A 1 116 ? -26.105 2.722 19.759 1.00 37.81 116 ALA A O 1
#

Nearest PDB structures (foldseek):
  7ewr-assembly1_B  TM=9.112E-01  e=2.357E-02  Homo sapiens
  7ewl-assembly1_A  TM=9.235E-01  e=7.585E-02  Homo sapiens
  7epd-assembly1_A  TM=8.870E-01  e=1.043E-01  Homo sapiens
  6w2y-assembly1_B  TM=9.121E-01  e=1.974E-01  Homo sapiens
  8oyx-assembly1_A  TM=7.329E-01  e=2.527E+00  synthetic construct

Sequence (116 aa):
LDSSWAVNLVVAGAVLATCKVGLLVHAIVHRKAPIYQKAQVSFISFTILGGIMADFAPILLLGPVVTWRCHLFASWLLIATTLLYGPLVLKSYRVWRVVDNPKLKNIKEQPLKTLA

InterPro domains:
  IPR017978 GPCR family 3, C-terminal [PF00003] (2-104)

Foldseek 3Di:
DDCVVVVVLLVVLVVQLVVLVVVLVVLVVCCVPPVSVLVPNVLSNLQSVLVNLCSCLVVLVPDDDDPVSVVVSVVSNVSSVCSNCVSVVVVVVVVCLCPPDPVNVPPCPPPPPDPD

Organism: NCBI:txid33657

pLDDT: mean 83.08, std 14.1, range [37.81, 95.69]

Radius of gyration: 19.21 Å; Cα contacts (8 Å, |Δi|>4): 82; chains: 1; bounding box: 45×34×58 Å

Secondary structure (DSSP, 8-state):
--THHHHHHHHHHHHHHHHHHHHHHHHHHTTTSHHHHHHTHHHHHHHHHHHHHHHHHHHHHSSS--HHHHHHHHHHHHHHHHHHHHHHHHHHHHHHHHHT-TTTTTS-----S---

Mean predicted aligned error: 8.22 Å